Protein 4WPY (pdb70)

Sequence (88 aa):
DH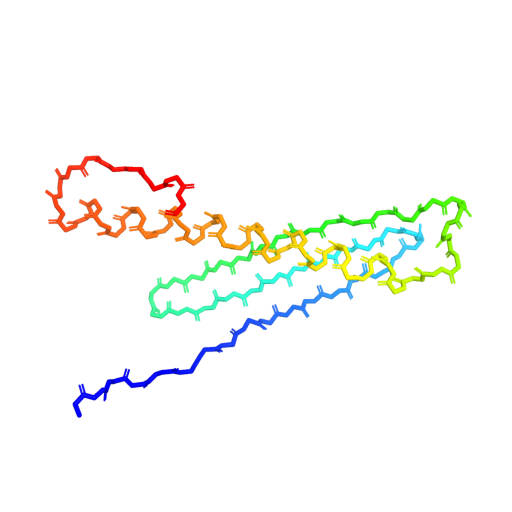VLQHWTTVDISIDEHEGLTRAKARLRWREKELVGVGLARLNPADRNVPEIGDELSVARALSSDLGKRMMLKVSTHDIEAVTHQPARLLLY

Radius of gyration: 16.72 Å; Cα contacts (8 Å, |Δi|>4): 150; chains: 1; bounding box: 43×25×50 Å

Foldseek 3Di:
DDDDDDFDWDKDWDDDPQKIKIWTWGDDDPDIDIFIFMDGDDPVCSVPCVVRRVRRVVRSVVRRVVVVQVVVQVVVCVVVVDHDHDPD

InterPro domains:
  IPR015057 Rv2632c-like [PF08962] (11-90)
  IPR038070 Rv2632c-like superfamily [G3DSA:3.30.160.240] (15-94)
  IPR038070 Rv2632c-like superfamily [SSF143212] (7-89)

Solvent-accessible surface area: 7061 Å² total; per-residue (Å²): 194,159,137,153,140,165,121,86,54,95,72,64,82,80,94,122,150,31,35,4,88,0,94,0,111,9,176,35,204,128,59,86,28,40,0,59,4,82,4,159,30,72,121,103,28,169,132,60,51,105,62,0,36,112,68,0,22,49,116,0,74,78,27,6,34,125,100,49,54,105,21,44,12,106,56,76,47,68,117,68,156,122,130,44,198,62,123,218

B-factor: mean 31.77, std 12.09, range [16.16, 84.52]

Secondary structure (DSSP, 8-state):
---------EEEEEEETTEEEEEEEEEETTEEEEEEEEEE--GGGTT-HHHHHHHHHHHHHHHHHHHHHHHHHHHHHHHH-S------

Structure (mmCIF, N/CA/C/O backbone):
data_4WPY
#
_entry.id   4WPY
#
_cell.length_a   80.402
_cell.length_b   43.989
_cell.length_c   58.437
_cell.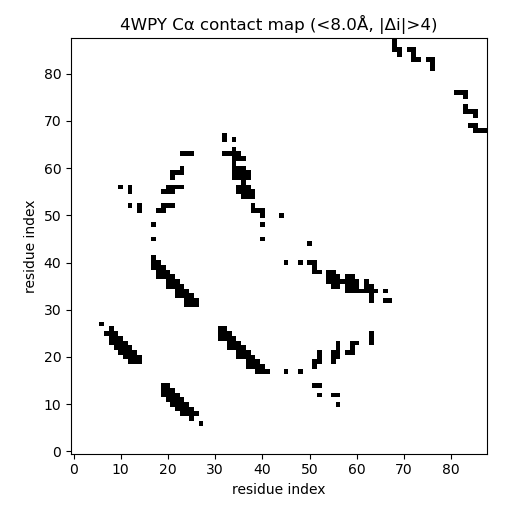angle_alpha   90.000
_cell.angle_beta   118.440
_cell.angle_gamma   90.000
#
_symmetry.space_group_name_H-M   'C 1 2/c 1'
#
loop_
_entity.id
_entity.type
_entity.pdbx_description
1 polymer 'protein DL-Rv1738'
2 non-polymer 'trifluoroacetic acid'
3 non-polymer GLYCEROL
4 water water
#
loop_
_atom_site.group_PDB
_atom_site.id
_atom_site.type_symbol
_atom_site.label_atom_id
_atom_site.label_alt_id
_atom_site.label_comp_id
_atom_site.label_asym_id
_atom_site.label_entity_id
_atom_site.label_seq_id
_atom_site.pdbx_PDB_ins_code
_atom_site.Cartn_x
_atom_site.Cartn_y
_atom_site.Cartn_z
_atom_site.occupancy
_atom_site.B_iso_or_equiv
_atom_site.auth_seq_id
_atom_site.auth_comp_id
_atom_site.auth_asym_id
_atom_site.auth_atom_id
_atom_site.pdbx_PDB_model_num
ATOM 1 N N . ASP A 1 7 ? -29.442 -8.023 -0.073 1.00 66.88 7 ASP A N 1
ATOM 2 C CA . ASP A 1 7 ? -29.331 -6.653 -0.565 1.00 65.47 7 ASP A CA 1
ATOM 3 C C . ASP A 1 7 ? -28.068 -5.943 -0.032 1.00 58.32 7 ASP A C 1
ATOM 4 O O . ASP A 1 7 ? -27.637 -4.926 -0.581 1.00 57.24 7 ASP A O 1
ATOM 12 N N . HIS A 1 8 ? -27.472 -6.468 1.032 1.00 51.77 8 HIS A N 1
ATOM 13 C CA . HIS A 1 8 ? -26.214 -5.933 1.540 1.00 45.53 8 HIS A CA 1
ATOM 14 C C . HIS A 1 8 ? -25.046 -6.784 1.071 1.00 43.12 8 HIS A C 1
ATOM 15 O O . HIS A 1 8 ? -25.177 -7.992 0.869 1.00 46.86 8 HIS A O 1
ATOM 29 N N . VAL A 1 9 ? -23.894 -6.141 0.903 1.00 36.59 9 VAL A N 1
ATOM 30 C CA . VAL A 1 9 ? -22.639 -6.827 0.620 1.00 32.96 9 VAL A CA 1
ATOM 31 C C . VAL A 1 9 ? -21.756 -6.603 1.834 1.00 30.08 9 VAL A C 1
ATOM 32 O O . VAL A 1 9 ? -21.454 -5.456 2.177 1.00 28.73 9 VAL A O 1
ATOM 45 N N . LEU A 1 10 ? -21.368 -7.692 2.494 1.00 29.32 10 LEU A N 1
ATOM 46 C CA . LEU A 1 10 ? -20.607 -7.650 3.735 1.00 28.20 10 LEU A CA 1
ATOM 47 C C . LEU A 1 10 ? -19.179 -8.118 3.491 1.00 26.37 10 LEU A C 1
ATOM 48 O O . LEU A 1 10 ? -18.947 -9.082 2.754 1.00 28.06 10 LEU A O 1
ATOM 64 N N . GLN A 1 11 ? -18.226 -7.431 4.111 1.00 23.97 11 GLN A N 1
ATOM 65 C CA . GLN A 1 11 ? -16.834 -7.855 4.107 1.00 24.13 11 GLN A CA 1
ATOM 66 C C . GLN A 1 11 ? -16.275 -7.726 5.511 1.00 23.94 11 GLN A C 1
ATOM 67 O O . GLN A 1 11 ? -16.790 -6.978 6.344 1.00 24.79 11 GLN A O 1
ATOM 81 N N . HIS A 1 12 ? -15.170 -8.432 5.741 1.00 23.58 12 HIS A N 1
ATOM 82 C CA . HIS A 1 12 ? -14.464 -8.389 7.007 1.00 24.85 12 HIS A CA 1
ATOM 83 C C . HIS A 1 12 ? -12.977 -8.270 6.713 1.00 24.30 12 HIS A C 1
ATOM 84 O O . HIS A 1 12 ? -12.423 -9.107 5.998 1.00 25.65 12 HIS A O 1
ATOM 98 N N . TRP A 1 13 ? -12.345 -7.231 7.247 1.00 22.37 13 TRP A N 1
ATOM 99 C CA . TRP A 1 13 ? -10.907 -7.025 7.125 1.00 21.75 13 TRP A CA 1
ATOM 100 C C . TRP A 1 13 ? -10.270 -7.018 8.513 1.00 20.80 13 TRP A C 1
ATOM 101 O O . TRP A 1 13 ? -10.947 -6.848 9.527 1.00 21.68 13 TRP A O 1
ATOM 122 N N . THR A 1 14 ? -8.938 -7.155 8.538 1.00 21.94 14 THR A N 1
ATOM 123 C CA A THR A 1 14 ? -8.141 -7.203 9.756 0.58 21.39 14 THR A CA 1
ATOM 124 C CA B THR A 1 14 ? -8.205 -7.112 9.791 0.42 21.18 14 THR A CA 1
ATOM 125 C C . THR A 1 14 ? -6.964 -6.244 9.669 1.00 21.06 14 THR A C 1
ATOM 126 O O . THR A 1 14 ? -6.261 -6.230 8.643 1.00 23.23 14 THR A O 1
ATOM 147 N N . VAL A 1 15 ? -6.705 -5.498 10.756 1.00 19.78 15 VAL A N 1
ATOM 148 C CA . VAL A 1 15 ? -5.459 -4.753 10.910 1.00 19.11 15 VAL A CA 1
ATOM 149 C C . VAL A 1 15 ? -4.583 -5.533 11.864 1.00 18.74 15 VAL A C 1
ATOM 150 O O . VAL A 1 15 ? -5.023 -5.888 12.969 1.00 19.74 15 VAL A O 1
ATOM 163 N N . ASP A 1 16 ? -3.330 -5.762 11.474 1.00 17.53 16 ASP A N 1
ATOM 164 C CA . A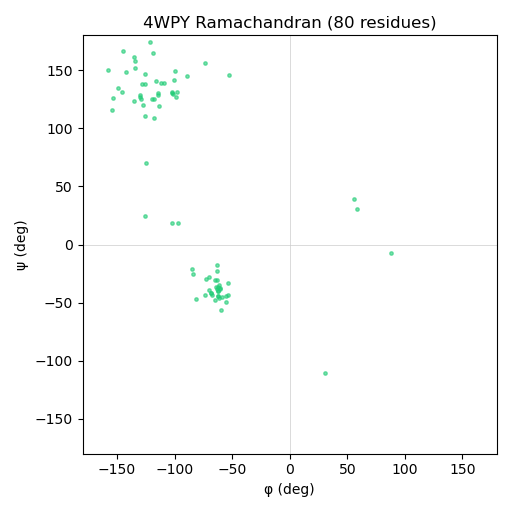SP A 1 16 ? -2.349 -6.411 12.333 1.00 18.99 16 ASP A CA 1
ATOM 165 C C . ASP A 1 16 ? -1.474 -5.359 12.990 1.00 19.83 16 ASP A C 1
ATOM 166 O O . ASP A 1 16 ? -0.872 -4.538 12.299 1.00 21.29 16 ASP A O 1
ATOM 175 N N . ILE A 1 17 ? -1.363 -5.409 14.314 1.00 18.86 17 ILE A N 1
ATOM 176 C CA . ILE A 1 17 ? -0.634 -4.399 15.069 1.00 19.07 17 ILE A CA 1
ATOM 177 C C . ILE A 1 17 ? 0.514 -5.071 15.809 1.00 20.74 17 ILE A C 1
ATOM 178 O O . ILE A 1 17 ? 0.286 -5.991 16.601 1.00 22.05 17 ILE A O 1
ATOM 194 N N . SER A 1 18 ? 1.739 -4.584 15.595 1.00 20.18 18 SER A N 1
ATOM 195 C CA . SER A 1 18 ? 2.875 -4.977 16.423 1.00 20.73 18 SER A CA 1
ATOM 196 C C . SER A 1 18 ? 3.141 -3.884 17.447 1.00 21.22 18 SER A C 1
ATOM 197 O O . SER A 1 18 ? 2.994 -2.699 17.152 1.00 22.94 18 SER A O 1
ATOM 205 N N . ILE A 1 19 ? 3.493 -4.286 18.661 1.00 21.39 19 ILE A N 1
ATOM 206 C CA . ILE A 1 19 ? 3.848 -3.362 19.723 1.00 22.22 19 ILE A CA 1
ATOM 207 C C . ILE A 1 19 ? 5.185 -3.808 20.296 1.00 23.45 19 ILE A C 1
ATOM 208 O O . ILE A 1 19 ? 5.326 -4.953 20.727 1.00 26.92 19 ILE A O 1
ATOM 224 N N . ASP A 1 20 ? 6.151 -2.906 20.320 1.00 22.70 20 ASP A N 1
ATOM 225 C CA . ASP A 1 20 ? 7.519 -3.210 20.743 1.00 24.00 20 ASP A CA 1
ATOM 226 C C . ASP A 1 20 ? 7.890 -2.224 21.840 1.00 23.08 20 ASP A C 1
ATOM 227 O O . ASP A 1 20 ? 8.032 -1.033 21.559 1.00 23.86 20 ASP A O 1
ATOM 236 N N . GLU A 1 21 ? 8.027 -2.714 23.091 1.00 22.88 21 GLU A N 1
ATOM 237 C CA . GLU A 1 21 ? 8.438 -1.912 24.238 1.00 24.35 21 GLU A CA 1
ATOM 238 C C . GLU A 1 21 ? 9.927 -2.120 24.478 1.00 26.20 21 GLU A C 1
ATOM 239 O O . GLU A 1 21 ? 10.393 -3.260 24.530 1.00 27.85 21 GLU A O 1
ATOM 251 N N . HIS A 1 22 ? 10.668 -1.031 24.637 1.00 27.33 22 HIS A N 1
ATOM 252 C CA . HIS A 1 22 ? 12.090 -1.148 24.923 1.00 31.64 22 HIS A CA 1
ATOM 253 C C . HIS A 1 22 ? 12.537 0.098 25.655 1.00 32.47 22 HIS A C 1
ATOM 254 O O . HIS A 1 22 ? 12.463 1.198 25.103 1.00 31.12 22 HIS A O 1
ATOM 268 N N . GLU A 1 23 ? 12.969 -0.078 26.903 1.00 35.18 23 GLU A N 1
ATOM 269 C CA . GLU A 1 23 ? 13.615 0.985 27.666 1.00 38.68 23 GLU A CA 1
ATOM 270 C C . GLU A 1 23 ? 12.731 2.224 27.746 1.00 36.38 23 GLU A C 1
ATOM 271 O O . GLU A 1 23 ? 13.210 3.352 27.644 1.00 38.61 23 GLU A O 1
ATOM 283 N N . GLY A 1 24 ? 11.425 2.009 27.916 1.00 32.45 24 GLY A N 1
ATOM 284 C CA . GLY A 1 24 ? 10.476 3.094 28.067 1.00 30.80 24 GLY A CA 1
ATOM 285 C C . GLY A 1 24 ? 9.907 3.646 26.773 1.00 29.12 24 GLY A C 1
ATOM 286 O O . GLY A 1 24 ? 8.978 4.469 26.824 1.00 31.09 24 GLY A O 1
ATOM 290 N N . LEU A 1 25 ? 10.417 3.223 25.624 1.00 26.60 25 LEU A N 1
ATOM 291 C CA . LEU A 1 25 ? 9.852 3.600 24.323 1.00 25.15 25 LEU A CA 1
ATOM 292 C C . LEU A 1 25 ? 9.018 2.458 23.775 1.00 24.57 25 LEU A C 1
ATOM 293 O O . LEU A 1 25 ? 9.494 1.326 23.699 1.00 26.53 25 LEU A O 1
ATOM 309 N N . THR A 1 26 ? 7.793 2.756 23.358 1.00 22.13 26 THR A N 1
ATOM 310 C CA . THR A 1 26 ? 6.924 1.757 22.763 1.00 21.59 26 THR A CA 1
ATOM 311 C C . THR A 1 26 ? 6.609 2.179 21.340 1.00 20.72 26 THR A C 1
ATOM 312 O O . THR A 1 26 ? 6.157 3.300 21.098 1.00 21.95 26 THR A O 1
ATOM 323 N N . ARG A 1 27 ? 6.879 1.290 20.405 1.00 20.65 27 ARG A N 1
ATOM 324 C CA . ARG A 1 27 ? 6.611 1.525 18.993 1.00 20.19 27 ARG A CA 1
ATOM 325 C C . ARG A 1 27 ? 5.537 0.563 18.522 1.00 20.31 27 ARG A C 1
ATOM 326 O O . ARG A 1 27 ? 5.659 -0.648 18.727 1.00 22.06 27 ARG A O 1
ATOM 347 N N . ALA A 1 28 ? 4.500 1.099 17.880 1.00 19.29 28 ALA A N 1
ATOM 348 C CA . ALA A 1 28 ? 3.422 0.306 17.313 1.00 19.07 28 ALA A CA 1
ATOM 349 C C . ALA A 1 28 ? 3.398 0.478 15.799 1.00 19.41 28 ALA A C 1
ATOM 350 O O . ALA A 1 28 ? 3.578 1.582 15.288 1.00 21.30 28 ALA A O 1
ATOM 357 N N . LYS A 1 29 ? 3.138 -0.611 15.103 1.00 18.78 29 LYS A N 1
ATOM 358 C CA . LYS A 1 29 ? 2.982 -0.615 13.649 1.00 19.53 29 LYS A CA 1
ATOM 359 C C . LYS A 1 29 ? 1.701 -1.349 13.317 1.00 20.15 29 LYS A C 1
ATOM 360 O O . LYS A 1 29 ? 1.502 -2.477 13.772 1.00 22.33 29 LYS A O 1
ATOM 379 N N . ALA A 1 30 ? 0.834 -0.703 12.540 1.00 18.47 30 ALA A N 1
ATOM 380 C CA . ALA A 1 30 ? -0.493 -1.218 12.217 1.00 17.58 30 ALA A CA 1
ATOM 381 C C . ALA A 1 30 ? -0.571 -1.419 10.708 1.00 17.67 30 ALA A C 1
ATOM 382 O O . ALA A 1 30 ? -0.647 -0.452 9.953 1.00 19.64 30 ALA A O 1
ATOM 389 N N . ARG A 1 31 ? -0.585 -2.667 10.285 1.00 18.24 31 ARG A N 1
ATOM 390 C CA . ARG A 1 31 ? -0.574 -3.027 8.872 1.00 17.59 31 ARG A CA 1
ATOM 391 C C . ARG A 1 31 ? -1.964 -3.425 8.395 1.00 18.98 31 ARG A C 1
ATOM 392 O O . ARG A 1 31 ? -2.636 -4.246 9.030 1.00 20.00 31 ARG A O 1
ATOM 413 N N . LEU A 1 32 ? -2.385 -2.863 7.272 1.00 18.89 32 LEU A N 1
ATOM 414 C CA . LEU A 1 32 ? -3.618 -3.264 6.616 1.00 18.00 32 LEU A CA 1
ATOM 415 C C . LEU A 1 32 ? -3.335 -3.529 5.148 1.00 18.56 32 LEU A C 1
ATOM 416 O O . LEU A 1 32 ? -2.753 -2.684 4.462 1.00 19.84 32 LEU A O 1
ATOM 432 N N . ARG A 1 33 ? -3.749 -4.692 4.677 1.00 19.91 33 ARG A N 1
ATOM 433 C CA . ARG A 1 33 ? -3.737 -5.032 3.261 1.00 20.87 33 ARG A CA 1
ATOM 434 C C . ARG A 1 33 ? -5.175 -5.132 2.784 1.00 20.15 33 ARG A C 1
ATOM 435 O O . ARG A 1 33 ? -6.015 -5.706 3.480 1.00 22.12 33 ARG A O 1
ATOM 456 N N . TRP A 1 34 ? -5.457 -4.609 1.590 1.00 19.96 34 TRP A N 1
ATOM 457 C CA . TRP A 1 34 ? -6.767 -4.771 0.977 1.00 20.45 34 TRP A CA 1
ATOM 458 C C . TRP A 1 34 ? -6.609 -4.569 -0.512 1.00 22.97 34 TRP A C 1
ATOM 459 O O . TRP A 1 34 ? -5.734 -3.829 -0.944 1.00 25.38 34 TRP A O 1
ATOM 480 N N . ARG A 1 35 ? -7.459 -5.237 -1.274 1.00 24.19 35 ARG A N 1
ATOM 481 C CA . ARG A 1 35 ? -7.383 -5.231 -2.728 1.00 27.03 35 ARG A CA 1
ATOM 482 C C . ARG A 1 35 ? -5.947 -5.069 -3.248 1.00 29.14 35 ARG A C 1
ATOM 483 O O . ARG A 1 35 ? -5.098 -5.945 -3.049 1.00 32.05 35 ARG A O 1
ATOM 504 N N . GLU A 1 36 ? -5.637 -3.934 -3.847 1.00 26.54 36 GLU A N 1
ATOM 505 C CA . GLU A 1 36 ? -4.349 -3.708 -4.492 1.00 23.10 36 GLU A CA 1
ATOM 506 C C . GLU A 1 36 ? -3.405 -2.867 -3.663 1.00 20.58 36 GLU A C 1
ATOM 507 O O . GLU A 1 36 ? -2.462 -2.293 -4.221 1.00 20.29 36 GLU A O 1
ATOM 519 N N . LYS A 1 37 ? -3.649 -2.748 -2.355 1.00 18.40 37 LYS A N 1
ATOM 520 C CA . LYS A 1 37 ? -2.909 -1.796 -1.546 1.00 18.95 37 LYS A CA 1
ATOM 521 C C . LYS A 1 37 ? -2.439 -2.412 -0.237 1.00 17.91 37 LYS A C 1
ATOM 522 O O . LYS A 1 37 ? -2.962 -3.426 0.240 1.00 19.58 37 LYS A O 1
ATOM 541 N N . GLU A 1 38 ? -1.404 -1.793 0.319 1.00 17.38 38 GLU A N 1
ATOM 542 C CA . GLU A 1 38 ? -0.914 -2.160 1.637 1.00 17.65 38 GLU A CA 1
ATOM 543 C C . GLU A 1 38 ? -0.339 -0.928 2.299 1.00 18.27 38 GLU A C 1
ATOM 544 O O . GLU A 1 38 ? 0.412 -0.178 1.675 1.00 19.24 38 GLU A O 1
ATOM 556 N N . LEU A 1 39 ? -0.694 -0.734 3.561 1.00 18.04 39 LEU A N 1
ATOM 557 C CA . LEU A 1 39 ? -0.233 0.399 4.336 1.00 17.81 39 LEU A CA 1
ATOM 558 C C . LEU A 1 39 ? 0.221 -0.064 5.702 1.00 18.03 39 LEU A C 1
ATOM 559 O O . LEU A 1 39 ? -0.310 -1.034 6.244 1.00 19.41 39 LEU A O 1
ATOM 575 N N . VAL A 1 40 ? 1.159 0.681 6.283 1.00 17.76 40 VAL A N 1
ATOM 576 C CA . VAL A 1 40 ? 1.532 0.500 7.685 1.00 17.59 40 VAL A CA 1
ATOM 577 C C . VAL A 1 40 ? 1.452 1.850 8.370 1.00 19.34 40 VAL A C 1
ATOM 578 O O . VAL A 1 40 ? 2.188 2.769 8.007 1.00 20.74 40 VAL A O 1
ATOM 591 N N . GLY A 1 41 ? 0.603 1.964 9.392 1.00 18.64 41 GLY A N 1
ATOM 592 C CA . GLY A 1 41 ? 0.631 3.121 10.246 1.00 17.81 41 GLY A CA 1
ATOM 593 C C . GLY A 1 41 ? 1.603 2.889 11.396 1.00 17.50 41 GLY A C 1
ATOM 594 O O . GLY A 1 41 ? 1.772 1.772 11.865 1.00 18.73 41 GLY A O 1
ATOM 598 N N . VAL A 1 42 ? 2.279 3.946 11.807 1.00 18.57 42 VAL A N 1
ATOM 599 C CA . VAL A 1 42 ? 3.313 3.848 12.829 1.00 19.16 42 VAL A CA 1
ATOM 600 C C . VAL A 1 42 ? 3.006 4.828 13.933 1.00 19.83 42 VAL A C 1
ATOM 601 O O . VAL A 1 42 ? 2.601 5.962 13.660 1.00 22.27 42 VAL A O 1
ATOM 614 N N . GLY A 1 43 ? 3.193 4.382 15.179 1.00 18.94 43 GLY A N 1
ATOM 615 C CA . GLY A 1 43 ? 3.026 5.241 16.329 1.00 20.05 43 GLY A CA 1
ATOM 616 C C . GLY A 1 43 ? 4.061 4.942 17.396 1.00 21.26 43 GLY A C 1
ATOM 617 O O . GLY A 1 43 ? 4.521 3.814 17.548 1.00 23.13 43 GLY A O 1
ATOM 621 N N . LEU A 1 44 ? 4.429 5.986 18.122 1.00 21.41 44 LEU A N 1
ATOM 622 C CA . LEU A 1 44 ? 5.402 5.913 19.201 1.00 21.94 44 LEU A CA 1
ATOM 623 C C . LEU A 1 44 ? 4.807 6.479 20.476 1.00 21.33 44 LEU A C 1
ATOM 624 O O . LEU A 1 44 ? 4.027 7.424 20.429 1.00 23.34 44 LEU A O 1
ATOM 640 N N . ALA A 1 45 ? 5.210 5.919 21.618 1.00 20.25 45 ALA A N 1
ATOM 641 C CA . ALA A 1 45 ? 4.882 6.495 22.914 1.00 19.09 45 ALA A CA 1
ATOM 642 C C . ALA A 1 45 ? 6.054 6.230 23.845 1.00 21.62 45 ALA A C 1
ATOM 643 O O . ALA A 1 45 ? 6.545 5.111 23.936 1.00 25.57 45 ALA A O 1
ATOM 650 N N . ARG A 1 46 ? 6.497 7.252 24.524 1.00 22.36 46 ARG A N 1
ATOM 651 C CA . ARG A 1 46 ? 7.570 7.110 25.493 1.00 23.70 46 ARG A CA 1
ATOM 652 C C . ARG A 1 46 ? 7.028 7.393 26.877 1.00 24.39 46 ARG A C 1
ATOM 653 O O . ARG A 1 46 ? 6.352 8.399 27.082 1.00 27.64 46 ARG A O 1
ATOM 674 N N . LEU A 1 47 ? 7.304 6.495 27.807 1.00 23.66 47 LEU A N 1
ATOM 675 C CA . LEU A 1 47 ? 6.889 6.697 29.180 1.00 25.97 47 LEU A CA 1
ATOM 676 C C . LEU A 1 47 ? 7.757 7.755 29.833 1.00 25.92 47 LEU A C 1
ATOM 677 O O . LEU A 1 47 ? 8.883 8.031 29.409 1.00 25.67 47 LEU A O 1
ATOM 693 N N . ASN A 1 48 ? 7.218 8.359 30.854 1.00 27.84 48 ASN A N 1
ATOM 694 C CA . ASN A 1 48 ? 8.011 9.303 31.614 1.00 29.63 48 ASN A CA 1
ATOM 695 C C . ASN A 1 48 ? 8.075 8.834 33.056 1.00 26.16 48 ASN A C 1
ATOM 696 O O . ASN A 1 48 ? 7.424 7.850 33.420 1.00 24.88 48 ASN A O 1
ATOM 707 N N . PRO A 1 49 ? 8.848 9.490 33.897 1.00 26.75 49 PRO A N 1
ATOM 708 C CA . PRO A 1 49 ? 8.948 9.040 35.289 1.00 27.57 49 PRO A CA 1
ATOM 709 C C . PRO A 1 49 ? 7.615 8.899 35.982 1.00 29.77 49 PRO A C 1
ATOM 710 O O . PRO A 1 49 ? 7.464 8.002 36.814 1.00 32.20 49 PRO A O 1
ATOM 721 N N . ALA A 1 50 ? 6.630 9.736 35.655 1.00 29.69 50 ALA A N 1
ATOM 722 C CA . ALA A 1 50 ? 5.360 9.670 36.375 1.00 30.36 50 ALA A CA 1
ATOM 723 C C . ALA A 1 50 ? 4.559 8.415 36.050 1.00 29.63 50 ALA A C 1
ATOM 724 O O . ALA A 1 50 ? 3.743 7.981 36.871 1.00 33.09 50 ALA A O 1
ATOM 731 N N . ASP A 1 51 ? 4.716 7.845 34.858 1.00 25.84 51 ASP A N 1
ATOM 732 C CA . ASP A 1 51 ? 3.959 6.642 34.518 1.00 26.70 51 ASP A CA 1
ATOM 733 C C . ASP A 1 51 ? 4.876 5.516 34.066 1.00 26.78 51 ASP A C 1
ATOM 734 O O . ASP A 1 51 ? 4.427 4.593 33.386 1.00 26.83 51 ASP A O 1
ATOM 743 N N . ARG A 1 52 ? 6.142 5.543 34.491 1.00 27.83 52 ARG A N 1
ATOM 744 C CA . ARG A 1 52 ? 7.103 4.576 33.981 1.00 30.78 52 ARG A CA 1
ATOM 745 C C . ARG A 1 52 ? 6.735 3.152 34.357 1.00 31.83 5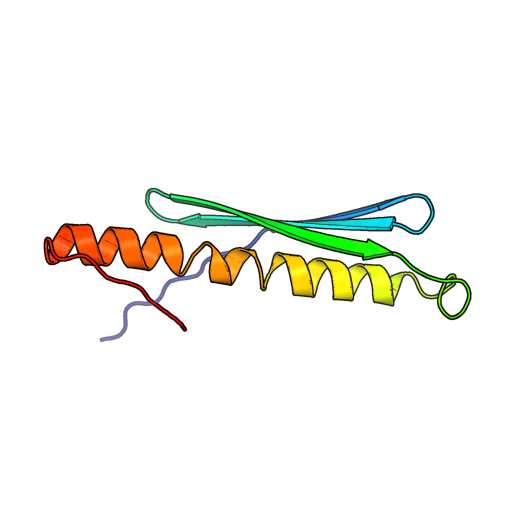2 ARG A C 1
ATOM 746 O O . ARG A 1 52 ? 7.147 2.217 33.662 1.00 33.90 52 ARG A O 1
ATOM 767 N N . ASN A 1 53 ? 5.946 2.958 35.411 1.00 30.57 53 ASN A N 1
ATOM 768 C CA . ASN A 1 53 ? 5.545 1.625 35.811 1.00 31.97 53 ASN A CA 1
ATOM 769 C C . ASN A 1 53 ? 4.172 1.242 35.283 1.00 29.58 53 ASN A C 1
ATOM 770 O O . ASN A 1 53 ? 3.565 0.302 35.803 1.00 30.76 53 ASN A O 1
ATOM 781 N N . VAL A 1 54 ? 3.673 1.942 34.262 1.00 27.96 54 VAL A N 1
ATOM 782 C CA . VAL A 1 54 ? 2.371 1.650 33.671 1.00 26.92 54 VAL A CA 1
ATOM 783 C C . VAL A 1 54 ? 2.580 1.440 32.179 1.00 25.94 54 VAL A C 1
ATOM 784 O O . VAL A 1 54 ? 2.177 2.280 31.355 1.00 26.25 54 VAL A O 1
ATOM 797 N N . PRO A 1 55 ? 3.212 0.339 31.786 1.00 27.55 55 PRO A N 1
ATOM 798 C CA . PRO A 1 55 ? 3.508 0.146 30.358 1.00 27.44 55 PRO A CA 1
ATOM 799 C C . PRO A 1 55 ? 2.259 0.054 29.507 1.00 27.48 55 PRO A C 1
ATOM 800 O O . PRO A 1 55 ? 2.332 0.270 28.286 1.00 27.08 55 PRO A O 1
ATOM 811 N N . GLU A 1 56 ? 1.098 -0.199 30.125 1.00 26.61 56 GLU A N 1
ATOM 812 C CA . GLU A 1 56 ? -0.135 -0.278 29.357 1.00 26.89 56 GLU A CA 1
ATOM 813 C C . GLU A 1 56 ? -0.453 1.048 28.692 1.00 24.10 56 GLU A C 1
ATOM 814 O O . GLU A 1 56 ? -1.067 1.085 27.615 1.00 24.13 56 GLU A O 1
ATOM 826 N N . ILE A 1 57 ? -0.052 2.149 29.312 1.00 22.55 57 ILE A N 1
ATOM 827 C CA . ILE A 1 57 ? -0.247 3.445 28.689 1.00 21.17 57 ILE A CA 1
ATOM 828 C C . ILE A 1 57 ? 0.579 3.540 27.411 1.00 20.13 57 ILE A C 1
ATOM 829 O O . ILE A 1 57 ? 0.094 4.004 26.380 1.00 20.42 57 ILE A O 1
ATOM 845 N N . GLY A 1 58 ? 1.868 3.165 27.468 1.00 20.13 58 GLY A N 1
ATOM 846 C CA . GLY A 1 58 ? 2.671 3.233 26.247 1.00 19.88 58 GL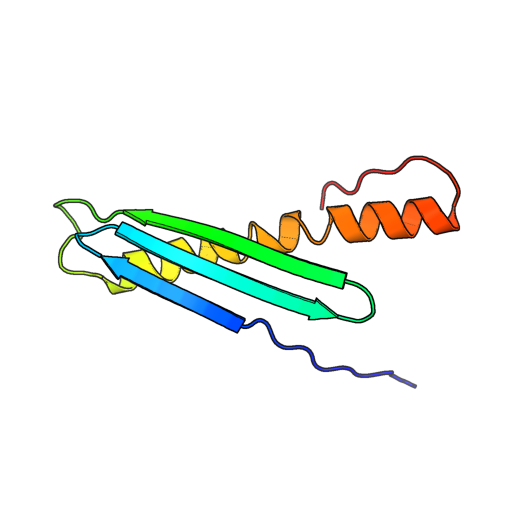Y A CA 1
ATOM 847 C C . GLY A 1 58 ? 2.122 2.356 25.143 1.00 20.71 58 GLY A C 1
ATOM 848 O O . GLY A 1 58 ? 2.159 2.724 23.957 1.00 21.66 58 GLY A O 1
ATOM 852 N N . ASP A 1 59 ? 1.601 1.184 25.513 1.00 20.79 59 ASP A N 1
ATOM 853 C CA . ASP A 1 59 ? 0.997 0.300 24.528 1.00 20.96 59 ASP A CA 1
ATOM 854 C C . ASP A 1 59 ? -0.170 0.978 23.834 1.00 20.61 59 ASP A C 1
ATOM 855 O O . ASP A 1 59 ? -0.216 1.063 22.600 1.00 20.65 59 ASP A O 1
ATOM 864 N N . GLU A 1 60 ? -1.147 1.437 24.615 1.00 21.15 60 GLU A N 1
ATOM 865 C CA . GLU A 1 60 ? -2.376 1.887 24.000 1.00 20.71 60 GLU A CA 1
ATOM 866 C C . GLU A 1 60 ? -2.177 3.217 23.300 1.00 20.24 60 GLU A C 1
ATOM 867 O O . GLU A 1 60 ? -2.813 3.472 22.270 1.00 19.79 60 GLU A O 1
ATOM 879 N N . LEU A 1 61 ? -1.260 4.040 23.796 1.00 19.59 61 LEU A N 1
ATOM 880 C CA . LEU A 1 61 ? -1.017 5.319 23.156 1.00 19.19 61 LEU A CA 1
ATOM 881 C C . LEU A 1 61 ? -0.265 5.141 21.837 1.00 18.70 61 LEU A C 1
ATOM 882 O O . LEU A 1 61 ? -0.596 5.779 20.833 1.00 19.84 61 LEU A O 1
ATOM 898 N N . SER A 1 62 ? 0.749 4.277 21.816 1.00 17.80 62 SER A N 1
ATOM 899 C CA . SER A 1 62 ? 1.450 4.057 20.553 1.00 17.51 62 SER A CA 1
ATOM 900 C C . SER A 1 62 ? 0.498 3.449 19.519 1.00 17.55 62 SER A C 1
ATOM 901 O O . SER A 1 62 ? 0.528 3.821 18.344 1.00 18.56 62 SER A O 1
ATOM 909 N N . VAL A 1 63 ? -0.387 2.547 19.949 1.00 18.45 63 VAL A N 1
ATOM 910 C CA . VAL A 1 63 ? -1.345 1.950 19.023 1.00 19.08 63 VAL A CA 1
ATOM 911 C C . VAL A 1 63 ? -2.373 2.974 18.543 1.00 18.04 63 VAL A C 1
ATOM 912 O O . VAL A 1 63 ? -2.719 3.010 17.355 1.00 18.43 63 VAL A O 1
ATOM 925 N N . ALA A 1 64 ? -2.870 3.825 19.438 1.00 17.29 64 ALA A N 1
ATOM 926 C CA . ALA A 1 64 ? -3.776 4.880 19.008 1.00 17.76 64 ALA A CA 1
ATOM 927 C C . ALA A 1 64 ? -3.147 5.684 17.894 1.00 17.86 64 ALA A C 1
ATOM 928 O O . ALA A 1 64 ? -3.788 6.009 16.888 1.00 19.68 64 ALA A O 1
ATOM 935 N N . ARG A 1 65 ? -1.865 5.997 18.060 1.00 17.34 65 ARG A N 1
ATOM 936 C CA . ARG A 1 65 ? -1.151 6.798 17.081 1.00 17.58 65 ARG A CA 1
ATOM 937 C C . ARG A 1 65 ? -0.954 6.034 15.784 1.00 17.84 65 ARG A C 1
ATOM 938 O O . ARG A 1 65 ? -1.101 6.599 14.691 1.00 19.02 65 ARG A O 1
ATOM 959 N N . ALA A 1 66 ? -0.610 4.755 15.876 1.00 18.32 66 ALA A N 1
ATOM 960 C CA . ALA A 1 66 ? -0.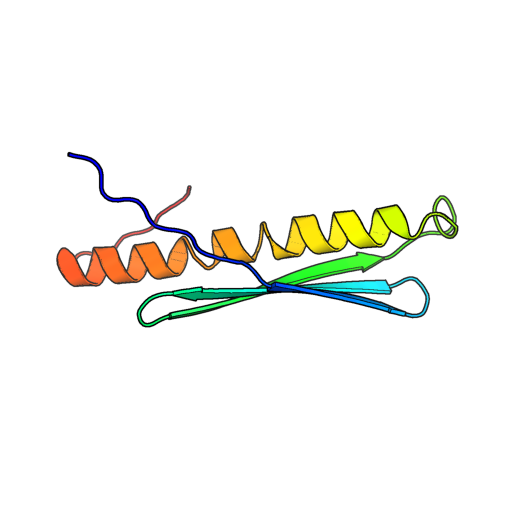443 3.952 14.678 1.00 17.92 66 ALA A CA 1
ATOM 961 C C . ALA A 1 66 ? -1.757 3.837 13.892 1.00 17.78 66 ALA A C 1
ATOM 962 O O . ALA A 1 66 ? -1.748 3.881 12.659 1.00 18.59 66 ALA A O 1
ATOM 969 N N . LEU A 1 67 ? -2.885 3.682 14.583 1.00 17.63 67 LEU A N 1
ATOM 970 C CA . LEU A 1 67 ? -4.171 3.547 13.907 1.00 17.88 67 LEU A CA 1
ATOM 971 C C . LEU A 1 67 ? -4.589 4.863 13.292 1.00 18.75 67 LEU A C 1
ATOM 972 O O . LEU A 1 67 ? -5.135 4.902 12.181 1.00 18.32 67 LEU A O 1
ATOM 988 N N A SER A 1 68 ? -4.336 5.959 13.993 0.69 18.74 68 SER A N 1
ATOM 989 N N B SER A 1 68 ? -4.353 5.964 14.003 0.31 20.11 68 SER A N 1
ATOM 990 C CA A SER A 1 68 ? -4.608 7.257 13.413 0.69 19.13 68 SER A CA 1
ATOM 991 C CA B SER A 1 68 ? -4.592 7.276 13.422 0.31 21.30 68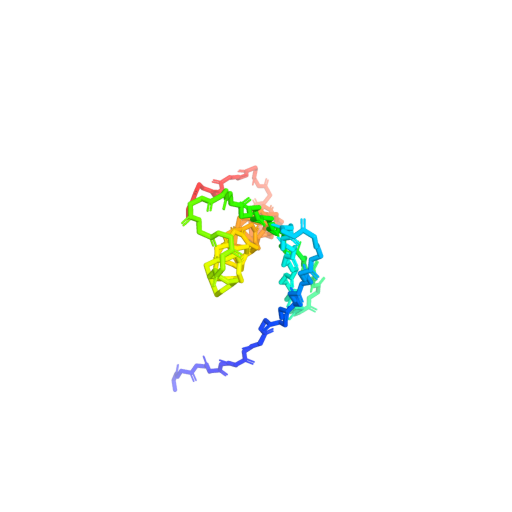 SER A CA 1
ATOM 992 C C A SER A 1 68 ? -3.749 7.485 12.176 0.69 18.42 68 SER A C 1
ATOM 993 C C B SER A 1 68 ? -3.748 7.478 12.172 0.31 20.26 68 SER A C 1
ATOM 994 O O A SER A 1 68 ? -4.232 8.007 11.162 0.69 20.03 68 SER A O 1
ATOM 995 O O B SER A 1 68 ? -4.235 7.986 11.155 0.31 21.15 68 SER A O 1
ATOM 1010 N N . ASP A 1 69 ? -2.475 7.089 12.237 1.00 19.67 69 ASP A N 1
ATOM 1011 C CA . ASP A 1 69 ? -1.584 7.216 11.091 1.00 18.35 69 ASP A CA 1
ATOM 1012 C C . ASP A 1 69 ? -2.072 6.355 9.940 1.00 18.59 69 ASP A C 1
ATOM 1013 O O . ASP A 1 69 ? -2.066 6.774 8.771 1.00 19.35 69 ASP A O 1
ATOM 1023 N N . LEU A 1 70 ? -2.508 5.142 10.249 1.00 17.42 70 LEU A N 1
ATOM 1024 C CA . LEU A 1 70 ? -3.033 4.269 9.211 1.00 17.01 70 LEU A CA 1
ATOM 1025 C C . LEU A 1 70 ? -4.261 4.876 8.540 1.00 18.62 70 LEU A C 1
ATOM 1026 O O . LEU A 1 70 ? -4.370 4.891 7.303 1.00 18.38 70 LEU A O 1
ATOM 1042 N N . GLY A 1 71 ? -5.189 5.393 9.335 1.00 17.87 71 GLY A N 1
ATOM 1043 C CA . GLY A 1 71 ? -6.381 5.998 8.761 1.00 18.55 71 GLY A CA 1
ATOM 1044 C C . GLY A 1 71 ? -6.055 7.201 7.894 1.00 19.76 71 GLY A C 1
ATOM 1045 O O . GLY A 1 71 ? -6.619 7.377 6.809 1.00 19.44 71 GLY A O 1
ATOM 1049 N N . LYS A 1 72 ? -5.097 8.013 8.334 1.00 21.43 72 LYS A N 1
ATOM 1050 C CA . LYS A 1 72 ? -4.641 9.146 7.538 1.00 23.62 72 LYS A CA 1
ATOM 1051 C C . LYS A 1 72 ? -4.033 8.683 6.218 1.00 20.43 72 LYS A C 1
ATOM 1052 O O . LYS A 1 72 ? -4.328 9.237 5.147 1.00 22.22 72 LYS A O 1
ATOM 1071 N N . ARG A 1 73 ? -3.197 7.653 6.261 1.00 20.01 73 ARG A N 1
ATOM 1072 C CA . ARG A 1 73 ? -2.610 7.161 5.023 1.00 19.12 73 ARG A CA 1
ATOM 1073 C C . ARG A 1 73 ? -3.687 6.608 4.092 1.00 18.14 73 ARG A C 1
ATOM 1074 O O . ARG A 1 73 ? -3.617 6.783 2.862 1.00 19.34 73 ARG A O 1
ATOM 1095 N N . MET A 1 74 ? -4.707 5.966 4.664 1.00 17.84 74 MET A N 1
ATOM 1096 C CA A MET A 1 74 ? -5.778 5.384 3.863 0.52 18.56 74 MET A CA 1
ATOM 1097 C CA B MET A 1 74 ? -5.755 5.377 3.846 0.48 18.27 74 MET A CA 1
ATOM 1098 C C . MET A 1 74 ? -6.659 6.440 3.232 1.00 18.66 74 MET A C 1
ATOM 1099 O O . MET A 1 74 ? -7.215 6.226 2.134 1.00 19.96 74 MET A O 1
ATOM 1126 N N . LEU A 1 75 ? -6.819 7.579 3.892 1.00 19.22 75 LEU A N 1
ATOM 1127 C CA . LEU A 1 75 ? -7.535 8.670 3.254 1.00 20.89 75 LEU A CA 1
ATOM 1128 C C . LEU A 1 75 ? -6.794 9.124 2.015 1.00 21.50 75 LEU A C 1
ATOM 1129 O O . LEU A 1 75 ? -7.415 9.469 1.003 1.00 22.20 75 LEU A O 1
ATOM 1145 N N . LYS A 1 76 ? -5.452 9.120 2.073 1.00 21.11 76 LYS A N 1
ATOM 1146 C CA . LYS A 1 76 ? -4.668 9.494 0.894 1.00 21.62 76 LYS A CA 1
ATOM 1147 C C . LYS A 1 76 ? -4.809 8.475 -0.234 1.00 21.99 76 LYS A C 1
ATOM 1148 O O . LYS A 1 76 ? -4.961 8.852 -1.4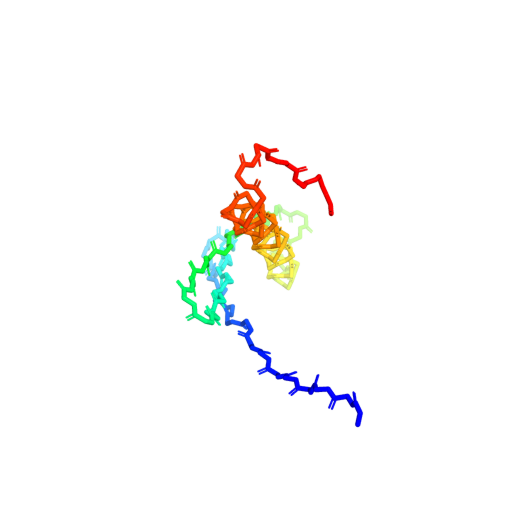01 1.00 22.90 76 LYS A O 1
ATOM 1167 N N . VAL A 1 77 ? -4.757 7.187 0.075 1.00 20.12 77 VAL A N 1
ATOM 1168 C CA . VAL A 1 77 ? -4.996 6.190 -0.962 1.00 20.26 77 VAL A CA 1
ATOM 1169 C C . VAL A 1 77 ? -6.379 6.392 -1.578 1.00 19.96 77 VAL A C 1
ATOM 1170 O O . VAL A 1 77 ? -6.541 6.343 -2.807 1.00 21.46 77 VAL A O 1
ATOM 1183 N N . SER A 1 78 ? -7.400 6.598 -0.732 1.00 19.60 78 SER A N 1
ATOM 1184 C CA . SER A 1 78 ? -8.762 6.838 -1.227 1.00 19.64 78 SER A CA 1
ATOM 1185 C C . SER A 1 78 ? -8.791 8.017 -2.188 1.00 20.58 78 SER A C 1
ATOM 1186 O O . SER A 1 78 ? -9.436 7.968 -3.256 1.00 20.29 78 SER A O 1
ATOM 1194 N N . THR A 1 79 ? -8.108 9.092 -1.818 1.00 21.53 79 THR A N 1
ATOM 1195 C CA . THR A 1 79 ? -7.990 10.246 -2.691 1.00 22.60 79 THR A CA 1
ATOM 1196 C C . THR A 1 79 ? -7.421 9.849 -4.042 1.00 21.72 79 THR A C 1
ATOM 1197 O O . THR A 1 79 ? -7.961 10.221 -5.085 1.00 22.41 79 THR A O 1
ATOM 1208 N N . HIS A 1 80 ? -6.314 9.096 -4.047 1.00 21.46 80 HIS A N 1
ATOM 1209 C CA . HIS A 1 80 ? -5.711 8.731 -5.322 1.00 20.73 80 HIS A CA 1
ATOM 1210 C C . HIS A 1 80 ? -6.677 7.923 -6.174 1.00 21.42 80 HIS A C 1
ATOM 1211 O O . HIS A 1 80 ? -6.728 8.091 -7.407 1.00 22.39 80 HIS A O 1
ATOM 1225 N N . ASP A 1 81 ? -7.452 7.043 -5.539 1.00 21.64 81 ASP A N 1
ATOM 1226 C CA . ASP A 1 81 ? -8.385 6.218 -6.290 1.00 21.08 81 ASP A CA 1
ATOM 1227 C C . ASP A 1 81 ? -9.541 7.045 -6.833 1.00 21.53 81 ASP A C 1
ATOM 1228 O O . ASP A 1 81 ? -9.995 6.834 -7.968 1.00 22.61 81 ASP A O 1
ATOM 1237 N N . ILE A 1 82 ? -10.030 7.997 -6.050 1.00 21.98 82 ILE A N 1
ATOM 1238 C CA . ILE A 1 82 ? -11.073 8.880 -6.558 1.00 22.84 82 ILE A CA 1
ATOM 1239 C C . ILE A 1 82 ? -10.554 9.679 -7.748 1.00 23.54 82 ILE A C 1
ATOM 1240 O O . ILE A 1 82 ? -11.240 9.828 -8.767 1.00 23.76 82 ILE A O 1
ATOM 1256 N N . GLU A 1 83 ? -9.336 10.206 -7.632 1.00 25.05 83 GLU A N 1
ATOM 1257 C CA . GLU A 1 83 ? -8.745 10.972 -8.725 1.00 26.58 83 GLU A CA 1
ATOM 1258 C C . GLU A 1 83 ? -8.586 10.123 -9.967 1.00 27.91 83 GLU A C 1
ATOM 1259 O O . GLU A 1 83 ? -8.705 10.628 -11.095 1.00 29.76 83 GLU A O 1
ATOM 1271 N N . ALA A 1 84 ? -8.284 8.841 -9.793 1.00 26.69 84 ALA A N 1
ATOM 1272 C CA . ALA A 1 84 ? -8.154 7.977 -10.958 1.00 26.23 84 ALA A CA 1
ATOM 1273 C C . ALA A 1 84 ? -9.474 7.822 -11.699 1.00 28.31 84 ALA A C 1
ATOM 1274 O O . ALA A 1 84 ? -9.474 7.663 -12.926 1.00 28.42 84 ALA A O 1
ATOM 1281 N N . VAL A 1 85 ? -10.599 7.885 -10.987 1.00 29.95 85 VAL A N 1
ATOM 1282 C CA . VAL A 1 85 ? -11.919 7.757 -11.607 1.00 32.81 85 VAL A CA 1
ATOM 1283 C C . VAL A 1 85 ? -12.359 9.072 -12.220 1.00 35.49 85 VAL A C 1
ATOM 1284 O O . VAL A 1 85 ? -12.879 9.105 -13.341 1.00 36.79 85 VAL A O 1
ATOM 1297 N N . THR A 1 86 ? -12.211 10.168 -11.486 1.00 37.52 86 THR A N 1
ATOM 1298 C CA . THR A 1 86 ? -12.722 11.454 -11.949 1.00 40.01 86 THR A CA 1
ATOM 1299 C C . THR A 1 86 ? -11.752 12.170 -12.874 1.00 42.53 86 THR A C 1
ATOM 1300 O O . THR A 1 86 ? -12.181 13.035 -13.652 1.00 44.31 86 THR A O 1
ATOM 1311 N N . HIS A 1 87 ? -10.469 11.816 -12.821 1.00 43.86 87 HIS A N 1
ATOM 1312 C CA . HIS A 1 87 ? -9.417 12.518 -13.553 1.00 47.10 87 HIS A CA 1
ATOM 1313 C C . HIS A 1 87 ? -9.365 13.987 -13.161 1.00 49.53 87 HIS A C 1
ATOM 1314 O O . HIS A 1 87 ? -9.036 14.847 -13.980 1.00 51.57 87 HIS A O 1
ATOM 1328 N N . GLN A 1 88 ? -9.722 14.278 -11.912 1.00 49.30 88 GLN A N 1
ATOM 1329 C CA . GLN A 1 88 ? -9.607 15.604 -11.344 1.00 50.97 88 GLN A CA 1
ATOM 1330 C C . GLN A 1 88 ? -8.866 15.507 -10.021 1.00 50.72 88 GLN A C 1
ATOM 1331 O O . GLN A 1 88 ? -9.126 14.581 -9.239 1.00 50.36 88 GLN A O 1
ATOM 1345 N N . PRO A 1 89 ? -7.948 16.432 -9.738 1.00 50.61 89 PRO A N 1
ATOM 1346 C CA . PRO A 1 89 ? -7.293 16.426 -8.426 1.00 49.37 89 PRO A CA 1
ATOM 1347 C C . PRO A 1 89 ? -8.335 16.405 -7.322 1.00 45.69 89 PRO A C 1
ATOM 1348 O O . PRO A 1 89 ? -9.425 16.965 -7.459 1.00 45.34 89 PRO A O 1
ATOM 1359 N N . ALA A 1 90 ? -8.009 15.725 -6.232 1.00 42.30 90 ALA A N 1
ATOM 1360 C CA . ALA A 1 90 ? -8.885 15.735 -5.077 1.00 39.43 90 ALA A CA 1
ATOM 1361 C C . ALA A 1 90 ? -8.043 15.691 -3.816 1.00 38.61 90 ALA A C 1
ATOM 1362 O O . ALA A 1 90 ? -6.832 15.419 -3.835 1.00 39.35 90 ALA A O 1
ATOM 1369 N N . ARG A 1 91 ? -8.712 15.978 -2.712 1.00 35.14 91 ARG A N 1
ATOM 1370 C CA . ARG A 1 91 ? -8.094 15.880 -1.405 1.00 34.74 91 ARG A CA 1
ATOM 1371 C C . ARG A 1 91 ? -9.199 15.621 -0.405 1.00 32.53 91 ARG A C 1
ATOM 1372 O O . ARG A 1 91 ? -10.195 16.345 -0.379 1.00 33.47 91 ARG A O 1
ATOM 1393 N N . LEU A 1 92 ? -9.035 14.569 0.370 1.00 31.06 92 LEU A N 1
ATOM 1394 C CA A LEU A 1 92 ? -9.956 14.208 1.444 0.46 30.06 92 LEU A CA 1
ATOM 1395 C CA B LEU A 1 92 ? -9.970 14.242 1.437 0.54 29.70 92 LEU A CA 1
ATOM 1396 C C . LEU A 1 92 ? -9.376 14.681 2.771 1.00 30.35 92 LEU A C 1
ATOM 1397 O O . LEU A 1 92 ? -8.282 14.243 3.158 1.00 32.34 92 LEU A O 1
ATOM 1428 N N . LEU A 1 93 ? -10.093 15.570 3.459 1.00 29.87 93 LEU A N 1
ATOM 1429 C CA . LEU A 1 93 ? -9.657 16.038 4.768 1.00 31.76 93 LEU A CA 1
ATOM 1430 C C . LEU A 1 93 ? -10.075 15.090 5.882 1.00 29.27 93 LEU A C 1
ATOM 1431 O O . LEU A 1 93 ? -9.440 15.058 6.941 1.00 30.34 93 LEU A O 1
ATOM 1447 N N . TYR A 1 94 ? -11.139 14.334 5.665 1.00 26.64 94 TYR A N 1
ATOM 1448 C CA . TYR A 1 94 ? -11.706 13.458 6.674 1.00 25.30 94 TYR A CA 1
ATOM 1449 C C . TYR A 1 94 ? -12.637 12.489 5.976 1.00 25.13 94 TYR A C 1
ATOM 1450 O O . TYR A 1 94 ? -12.982 12.693 4.785 1.00 24.57 94 TYR A O 1
#

Nearest PDB structures (foldseek):
  4wpy-assembly1_A-2  TM=1.011E+00  e=1.080E-15  Mycobacterium tuberculosis H37Rv
  4wsp-assembly1_A  TM=9.561E-01  e=1.372E-11  Mycobacterium tuberculosis H37Rv
  2fgg-assembly1_A  TM=9.087E-01  e=2.065E-08  Mycobacterium tuberculosis
  7vg3-assembly1_A  TM=9.069E-01  e=7.611E-02  Arabidopsis thaliana
  5bw0-assembly2_D  TM=3.793E-01  e=2.459E+00  Pseudomonas aeruginosa PAO1

CATH classification: 3.30.160.240

Organism: Mycobacterium tuberculosis (strain CDC 1551 / Oshkosh) (NCBI:txid83331)